Protein AF-A0A1F8TK69-F1 (afdb_monomer)

pLDDT: mean 94.86, std 4.72, range [68.5, 98.56]

Radius of gyration: 20.93 Å; Cα contacts (8 Å, |Δi|>4): 22; chains: 1; bounding box: 45×27×49 Å

Foldseek 3Di:
DVVLVVCVVVVCVVPHDVVSVVVVVVVVVVVVCVVVPVDDDDDDDDDDDDVNDDPDPPDCPVVDDDD

Mean predicted aligned error: 4.66 Å

Structure (mmCIF, N/CA/C/O backbone):
data_AF-A0A1F8TK69-F1
#
_entry.id   AF-A0A1F8TK69-F1
#
loop_
_atom_site.group_PDB
_atom_site.id
_atom_site.type_symbol
_atom_site.label_atom_id
_atom_site.label_alt_id
_atom_site.label_comp_id
_atom_site.label_asym_id
_atom_site.label_entity_id
_atom_site.label_seq_id
_atom_site.pdbx_PDB_ins_code
_atom_site.Cartn_x
_atom_site.Cartn_y
_atom_site.Cartn_z
_atom_site.occupancy
_atom_site.B_iso_or_equiv
_atom_site.auth_seq_id
_atom_site.auth_comp_id
_atom_site.auth_asym_id
_atom_site.auth_atom_id
_atom_site.pdbx_PDB_model_num
ATOM 1 N N . MET A 1 1 ? -12.254 -1.970 6.443 1.00 81.69 1 MET A N 1
ATOM 2 C CA . MET A 1 1 ? -13.123 -1.201 7.358 1.00 81.69 1 MET A CA 1
ATOM 3 C C . MET A 1 1 ? -14.245 -2.078 7.906 1.00 81.69 1 MET A C 1
ATOM 5 O O . MET A 1 1 ? -14.144 -2.465 9.060 1.00 81.69 1 MET A O 1
ATOM 9 N N . HIS A 1 2 ? -15.180 -2.537 7.061 1.00 88.44 2 HIS A N 1
ATOM 10 C CA . HIS A 1 2 ? -16.339 -3.351 7.468 1.00 88.44 2 HIS A CA 1
ATOM 11 C C . HIS A 1 2 ? -16.009 -4.521 8.413 1.00 88.44 2 HIS A C 1
ATOM 13 O O . HIS A 1 2 ? -16.576 -4.608 9.492 1.00 88.44 2 HIS A O 1
ATOM 19 N N . ARG A 1 3 ? -15.013 -5.358 8.082 1.00 94.25 3 ARG A N 1
ATOM 20 C CA . ARG A 1 3 ? -14.625 -6.499 8.934 1.00 94.25 3 ARG A CA 1
ATOM 21 C C . ARG A 1 3 ? -14.231 -6.095 10.364 1.00 94.25 3 ARG A C 1
ATOM 23 O O . ARG A 1 3 ? -14.598 -6.794 11.300 1.00 94.25 3 ARG A O 1
ATOM 30 N N . LEU A 1 4 ? -13.482 -5.000 10.533 1.00 94.19 4 LEU A N 1
ATOM 31 C CA . LEU A 1 4 ? -13.055 -4.539 11.860 1.00 94.19 4 LEU A CA 1
ATOM 32 C C . LEU A 1 4 ? -14.258 -4.065 12.683 1.00 94.19 4 LEU A C 1
ATOM 34 O O . LEU A 1 4 ? -14.343 -4.366 13.868 1.00 94.19 4 LEU A O 1
ATOM 38 N N . GLU A 1 5 ? -15.193 -3.358 12.050 1.00 94.88 5 GLU A N 1
ATOM 39 C CA . GLU A 1 5 ? -16.391 -2.840 12.714 1.00 94.88 5 GLU A CA 1
ATOM 40 C C . GLU A 1 5 ? -17.377 -3.962 13.070 1.00 94.88 5 GLU A C 1
ATOM 42 O O . GLU A 1 5 ? -17.908 -3.983 14.177 1.00 94.88 5 GLU A O 1
ATOM 47 N N . THR A 1 6 ? -17.563 -4.951 12.189 1.00 97.50 6 THR A N 1
ATOM 48 C CA . THR A 1 6 ? -18.392 -6.137 12.469 1.00 97.50 6 THR A CA 1
ATOM 49 C C . THR A 1 6 ? -17.829 -6.986 13.613 1.00 97.50 6 THR A C 1
ATOM 51 O O . THR A 1 6 ? -18.590 -7.652 14.308 1.00 97.50 6 THR A O 1
ATOM 54 N N . GLN A 1 7 ? -16.512 -6.953 13.845 1.00 97.19 7 GLN A N 1
ATOM 55 C CA . GLN A 1 7 ? -15.842 -7.678 14.933 1.00 97.19 7 GLN A CA 1
ATOM 56 C C . GLN A 1 7 ? -15.380 -6.755 16.075 1.00 97.19 7 GLN A C 1
ATOM 58 O O . GLN A 1 7 ? -14.410 -7.065 16.766 1.00 97.19 7 GLN A O 1
ATOM 63 N N . ALA A 1 8 ? -16.064 -5.626 16.297 1.00 97.19 8 ALA A N 1
ATOM 64 C CA . ALA A 1 8 ? -15.649 -4.618 17.275 1.00 97.19 8 ALA A CA 1
ATOM 65 C C . ALA A 1 8 ? -15.457 -5.179 18.694 1.00 97.19 8 ALA A C 1
ATOM 67 O O . ALA A 1 8 ? -14.461 -4.867 19.339 1.00 97.19 8 ALA A O 1
ATOM 68 N N . ALA A 1 9 ? -16.367 -6.034 19.172 1.00 98.19 9 ALA A N 1
ATOM 69 C CA . ALA A 1 9 ? -16.274 -6.615 20.513 1.00 98.19 9 ALA A CA 1
ATOM 70 C C . ALA A 1 9 ? -15.005 -7.468 20.690 1.00 98.19 9 ALA A C 1
ATOM 72 O O . ALA A 1 9 ? -14.303 -7.339 21.693 1.00 98.19 9 ALA A O 1
ATOM 73 N N . ASP A 1 10 ? -14.674 -8.292 19.694 1.00 98.12 10 ASP A N 1
ATOM 74 C CA . ASP A 1 10 ? -13.455 -9.101 19.705 1.00 98.12 10 ASP A CA 1
ATOM 75 C C . ASP A 1 10 ? -12.196 -8.241 19.593 1.00 98.12 10 ASP A C 1
ATOM 77 O O . ASP A 1 10 ? -11.215 -8.498 20.288 1.00 98.12 10 ASP A O 1
ATOM 81 N N . ALA A 1 11 ? -12.231 -7.199 18.759 1.00 97.56 11 ALA A N 1
ATOM 82 C CA . ALA A 1 11 ? -11.120 -6.267 18.604 1.00 97.56 11 ALA A CA 1
ATOM 83 C C . ALA A 1 11 ? -10.844 -5.474 19.894 1.00 97.56 11 ALA A C 1
ATOM 85 O O . ALA A 1 11 ? -9.689 -5.336 20.286 1.00 97.56 11 ALA A O 1
ATOM 86 N N . ILE A 1 12 ? -11.892 -5.004 20.582 1.00 98.50 12 ILE A N 1
ATOM 87 C CA . ILE A 1 12 ? -11.779 -4.310 21.874 1.00 98.50 12 ILE A CA 1
ATOM 88 C C . ILE A 1 12 ? -11.250 -5.265 22.946 1.00 98.50 12 ILE A C 1
ATOM 90 O O . ILE A 1 12 ? -10.343 -4.902 23.686 1.00 98.50 12 ILE A O 1
ATOM 94 N N . ARG A 1 13 ? -11.763 -6.501 23.004 1.00 98.44 13 ARG A N 1
ATOM 95 C CA . ARG A 1 13 ? -11.291 -7.526 23.949 1.00 98.44 13 ARG A CA 1
ATOM 96 C C . ARG A 1 13 ? -9.821 -7.899 23.728 1.00 98.44 13 ARG A C 1
ATOM 98 O O . ARG A 1 13 ? -9.141 -8.255 24.683 1.00 98.44 13 ARG A O 1
ATOM 105 N N . ALA A 1 14 ? -9.349 -7.866 22.483 1.00 97.94 14 ALA A N 1
ATOM 106 C CA . ALA A 1 14 ? -7.966 -8.188 22.136 1.00 97.94 14 ALA A CA 1
ATOM 107 C C . ALA A 1 14 ? -6.974 -7.044 22.414 1.00 97.94 14 ALA A C 1
ATOM 109 O O . ALA A 1 14 ? -5.777 -7.304 22.512 1.00 97.94 14 ALA A O 1
ATOM 110 N N . ALA A 1 15 ? -7.451 -5.803 22.514 1.00 97.44 15 ALA A N 1
ATOM 111 C CA . ALA A 1 15 ? -6.631 -4.623 22.758 1.00 97.44 15 ALA A CA 1
ATOM 112 C C . ALA A 1 15 ? -7.235 -3.796 23.903 1.00 97.44 15 ALA A C 1
ATOM 114 O O . ALA A 1 15 ? -7.048 -4.132 25.067 1.00 97.44 15 ALA A O 1
ATOM 115 N N . ASP A 1 16 ? -7.965 -2.736 23.562 1.00 98.31 16 ASP A N 1
ATOM 116 C CA . ASP A 1 16 ? -8.833 -1.950 24.432 1.00 98.31 16 ASP A CA 1
ATOM 117 C C . ASP A 1 16 ? -9.687 -1.010 23.557 1.00 98.31 16 ASP A C 1
ATOM 119 O O . ASP A 1 16 ? -9.525 -0.926 22.331 1.00 98.31 16 ASP A O 1
ATOM 123 N N . GLU A 1 17 ? -10.636 -0.306 24.171 1.00 98.25 17 GLU A N 1
ATOM 124 C CA . GLU A 1 17 ? -11.519 0.602 23.441 1.00 98.25 17 GLU A CA 1
ATOM 125 C C . GLU A 1 17 ? -10.795 1.821 22.825 1.00 98.25 17 GLU A C 1
ATOM 127 O O . GLU A 1 17 ? -11.058 2.123 21.653 1.00 98.25 17 GLU A O 1
ATOM 132 N N . PRO A 1 18 ? -9.876 2.519 23.526 1.00 98.56 18 PRO A N 1
ATOM 133 C CA . PRO A 1 18 ? -9.088 3.598 22.925 1.00 98.56 18 PRO A CA 1
ATOM 134 C C . PRO A 1 18 ? -8.310 3.165 21.675 1.00 98.56 18 PRO A C 1
ATOM 136 O O . PRO A 1 18 ? -8.364 3.837 20.642 1.00 98.56 18 PRO A O 1
ATOM 139 N N . THR A 1 19 ? -7.645 2.015 21.741 1.00 98.06 19 THR A N 1
ATOM 140 C CA . THR A 1 19 ? -6.864 1.431 20.650 1.00 98.06 19 THR A CA 1
ATOM 141 C C . THR A 1 19 ? -7.771 1.065 19.485 1.00 98.06 19 THR A C 1
ATOM 143 O O . THR A 1 19 ? -7.487 1.449 18.351 1.00 98.06 19 THR A O 1
ATOM 146 N N . TYR A 1 20 ? -8.908 0.408 19.739 1.00 98.19 20 TYR A N 1
ATOM 147 C CA . TYR A 1 20 ? -9.898 0.117 18.698 1.00 98.19 20 TYR A CA 1
ATOM 148 C C . TYR A 1 20 ? -10.347 1.389 17.959 1.00 98.19 20 TYR A C 1
ATOM 150 O O . TYR A 1 20 ? -10.365 1.421 16.724 1.00 98.19 20 TYR A O 1
ATOM 158 N N . ARG A 1 21 ? -10.657 2.467 18.694 1.00 97.62 21 ARG A N 1
ATOM 159 C CA . ARG A 1 21 ? -11.072 3.752 18.102 1.00 97.62 21 ARG A CA 1
ATOM 160 C C . ARG A 1 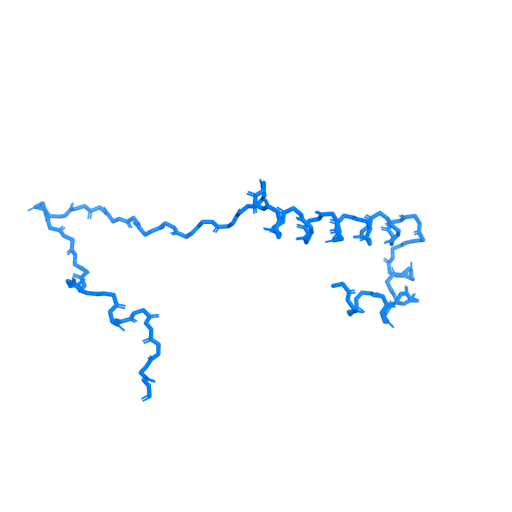21 ? -9.957 4.387 17.267 1.00 97.62 21 ARG A C 1
ATOM 162 O O . ARG A 1 21 ? -10.234 4.863 16.164 1.00 97.62 21 ARG A O 1
ATOM 169 N N . ALA A 1 22 ? -8.713 4.354 17.749 1.00 98.19 22 ALA A N 1
ATOM 170 C CA . ALA A 1 22 ? -7.555 4.858 17.012 1.00 98.19 22 ALA A CA 1
ATOM 171 C C . ALA A 1 22 ? -7.331 4.080 15.704 1.00 98.19 22 ALA A C 1
ATOM 173 O O . ALA A 1 22 ? -7.169 4.686 14.645 1.00 98.19 22 ALA A O 1
ATOM 174 N N . TRP A 1 23 ? -7.410 2.747 15.750 1.00 97.38 23 TRP A N 1
ATOM 175 C CA . TRP A 1 23 ? -7.291 1.890 14.567 1.00 97.38 23 TRP A CA 1
ATOM 176 C C . TRP A 1 23 ? -8.413 2.113 13.560 1.00 97.38 23 TRP A C 1
ATOM 178 O O . TRP A 1 23 ? -8.163 2.171 12.355 1.00 97.38 23 TRP A O 1
ATOM 188 N N . ARG A 1 24 ? -9.648 2.284 14.040 1.00 96.75 24 ARG A N 1
ATOM 189 C CA . ARG A 1 24 ? -10.786 2.622 13.183 1.00 96.75 24 ARG A CA 1
ATOM 190 C C . ARG A 1 24 ? -10.529 3.940 12.443 1.00 96.75 24 ARG A C 1
ATOM 192 O O . ARG A 1 24 ? -10.628 3.966 11.218 1.00 96.75 24 ARG A O 1
ATOM 199 N N . LEU A 1 25 ? -10.111 4.995 13.151 1.00 97.12 25 LEU A N 1
ATOM 200 C CA . LEU A 1 25 ? -9.783 6.284 12.533 1.00 97.12 25 LEU A CA 1
ATOM 201 C C . LEU A 1 25 ? -8.629 6.164 11.526 1.00 97.12 25 LEU A C 1
ATOM 203 O O . LEU A 1 25 ? -8.757 6.625 10.390 1.00 97.12 25 LEU A O 1
ATOM 207 N N . PHE A 1 26 ? -7.536 5.504 11.916 1.00 96.75 26 PHE A N 1
ATOM 208 C CA . PHE A 1 26 ? -6.367 5.276 11.067 1.00 96.75 26 PHE A CA 1
ATOM 209 C C . PHE A 1 26 ? -6.738 4.584 9.750 1.00 96.75 26 PHE A C 1
ATOM 211 O O . PHE A 1 26 ? -6.335 5.039 8.678 1.00 96.75 26 PHE A O 1
ATOM 218 N N . LEU A 1 27 ? -7.546 3.521 9.810 1.00 96.31 27 LEU A N 1
ATOM 219 C CA . LEU A 1 27 ? -7.969 2.786 8.618 1.00 96.31 27 LEU A CA 1
ATOM 220 C C . LEU A 1 27 ? -8.888 3.619 7.716 1.00 96.31 27 LEU A C 1
ATOM 222 O O . LEU A 1 27 ? -8.713 3.574 6.499 1.00 96.31 27 LEU A O 1
ATOM 226 N N . SER A 1 28 ? -9.827 4.399 8.273 1.00 95.69 28 SER A N 1
ATOM 227 C CA . SER A 1 28 ? -10.647 5.317 7.459 1.00 95.69 28 SER A CA 1
ATOM 228 C C . SER A 1 28 ? -9.816 6.412 6.795 1.00 95.69 28 SER A C 1
ATOM 230 O 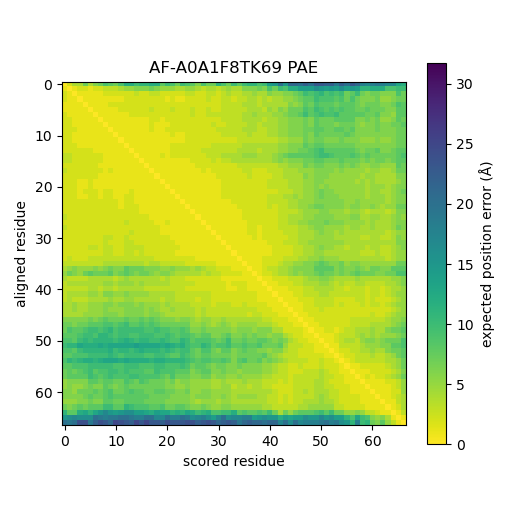O . SER A 1 28 ? -9.979 6.666 5.605 1.00 95.69 28 SER A O 1
ATOM 232 N N . ALA A 1 29 ? -8.906 7.040 7.543 1.00 96.38 29 ALA A N 1
ATOM 233 C CA . ALA A 1 29 ? -8.058 8.106 7.024 1.00 96.38 29 ALA A CA 1
ATOM 234 C C . ALA A 1 29 ? -7.102 7.580 5.946 1.00 96.38 29 ALA A C 1
ATOM 236 O O . ALA A 1 29 ? -6.894 8.243 4.935 1.00 96.38 29 ALA A O 1
ATOM 237 N N . SER A 1 30 ? -6.573 6.365 6.128 1.00 96.56 30 SER A N 1
ATOM 238 C CA . SER A 1 30 ? -5.734 5.700 5.129 1.00 96.56 30 SER A CA 1
ATOM 239 C C . SER A 1 30 ? -6.511 5.404 3.848 1.00 96.56 30 SER A C 1
ATOM 241 O O . SER A 1 30 ? -6.027 5.729 2.769 1.00 96.56 30 SER A O 1
ATOM 243 N N . ALA A 1 31 ? -7.725 4.843 3.949 1.00 96.00 31 ALA A N 1
ATOM 244 C CA . ALA A 1 31 ? -8.579 4.584 2.786 1.00 96.00 31 ALA A CA 1
ATOM 245 C C . ALA A 1 31 ? -8.870 5.875 2.003 1.00 96.00 31 ALA A C 1
ATOM 247 O O . ALA A 1 31 ? -8.628 5.934 0.801 1.00 96.00 31 ALA A O 1
ATOM 248 N N . TYR A 1 32 ? -9.265 6.940 2.706 1.00 96.88 32 TYR A N 1
ATOM 249 C CA . TYR A 1 32 ? -9.457 8.261 2.108 1.00 96.88 32 TYR A CA 1
ATOM 250 C C . TYR A 1 32 ? -8.171 8.814 1.466 1.00 96.88 32 TYR A C 1
ATOM 252 O O . TYR A 1 32 ? -8.203 9.386 0.377 1.00 96.88 32 TYR A O 1
ATOM 260 N N . GLY A 1 33 ? -7.020 8.626 2.116 1.00 98.06 33 GLY A N 1
ATOM 261 C CA . GLY A 1 33 ? -5.717 9.029 1.592 1.00 98.06 33 GLY A CA 1
ATOM 262 C C . GLY A 1 33 ? -5.308 8.278 0.320 1.00 98.06 33 GLY A C 1
ATOM 263 O O . GLY A 1 33 ? -4.674 8.874 -0.545 1.00 98.06 33 GLY A O 1
ATOM 264 N N . PHE A 1 34 ? -5.701 7.012 0.165 1.00 97.50 34 PHE A N 1
ATOM 265 C CA . PHE A 1 34 ? -5.547 6.289 -1.101 1.00 97.50 34 PHE A CA 1
ATOM 266 C C . PHE A 1 34 ? -6.507 6.818 -2.174 1.00 97.50 34 PHE A C 1
ATOM 268 O O . PHE A 1 34 ? -6.079 7.100 -3.289 1.00 97.50 34 PHE A O 1
ATOM 275 N N . GLU A 1 35 ? -7.785 7.024 -1.842 1.00 97.25 35 GLU A N 1
ATOM 276 C CA . GLU A 1 35 ? -8.801 7.513 -2.791 1.00 97.25 35 GLU A CA 1
ATOM 277 C C . GLU A 1 35 ? -8.495 8.916 -3.336 1.00 97.25 35 GLU A C 1
ATOM 279 O O . GLU A 1 35 ? -8.764 9.211 -4.500 1.00 97.25 35 GLU A O 1
ATO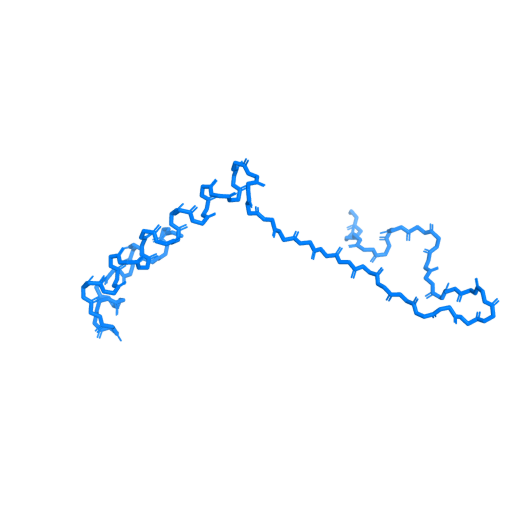M 284 N N . ARG A 1 36 ? -7.916 9.799 -2.513 1.00 97.56 36 ARG A N 1
ATOM 285 C CA . ARG A 1 36 ? -7.559 11.172 -2.911 1.00 97.56 36 ARG A CA 1
ATOM 286 C C . ARG A 1 36 ? -6.188 11.286 -3.578 1.00 97.56 36 ARG A C 1
ATOM 288 O O . ARG A 1 36 ? -5.854 12.366 -4.063 1.00 97.56 36 ARG A O 1
ATOM 295 N N . GLY A 1 37 ? -5.387 10.221 -3.561 1.00 94.81 37 GLY A N 1
ATOM 296 C CA . GLY A 1 37 ? -4.047 10.182 -4.141 1.00 94.81 37 GLY A CA 1
ATOM 297 C C . GLY A 1 37 ? -2.840 10.668 -3.311 1.00 94.81 37 GLY A C 1
ATOM 298 O O . GLY A 1 37 ? -1.734 10.511 -3.833 1.00 94.81 37 GLY A O 1
ATOM 299 N N . PRO A 1 38 ? -2.925 11.222 -2.075 1.00 95.62 38 PRO A N 1
ATOM 300 C CA . PRO A 1 38 ? -1.715 11.519 -1.298 1.00 95.62 38 PRO A CA 1
ATOM 301 C C . PRO A 1 38 ? -0.994 10.272 -0.752 1.00 95.62 38 PRO A C 1
ATOM 303 O O . PRO A 1 38 ? 0.180 10.372 -0.403 1.00 95.62 38 PRO A O 1
ATOM 306 N N . ILE A 1 39 ? -1.652 9.108 -0.680 1.00 97.94 39 ILE A N 1
ATOM 307 C CA . ILE A 1 39 ? -1.030 7.822 -0.319 1.00 97.94 39 ILE A CA 1
ATOM 308 C C . ILE A 1 39 ? -1.069 6.898 -1.538 1.00 97.94 39 ILE A C 1
ATOM 310 O O . ILE A 1 39 ? -2.115 6.750 -2.161 1.00 97.94 39 ILE A O 1
ATOM 314 N N . ASN A 1 40 ? 0.057 6.258 -1.869 1.00 96.88 40 ASN A N 1
ATOM 315 C CA . ASN A 1 40 ? 0.173 5.353 -3.016 1.00 96.88 40 ASN A CA 1
ATOM 316 C C . ASN A 1 40 ? 1.024 4.120 -2.690 1.00 96.88 40 ASN A C 1
ATOM 318 O O . ASN A 1 40 ? 1.906 4.168 -1.832 1.00 96.88 40 ASN A O 1
ATOM 322 N N . VAL A 1 41 ? 0.793 3.030 -3.425 1.00 96.94 41 VAL A N 1
ATOM 323 C CA . VAL A 1 41 ? 1.661 1.844 -3.439 1.00 96.94 41 VAL A CA 1
ATOM 324 C C . VAL A 1 41 ? 2.270 1.716 -4.827 1.00 96.94 41 VAL A C 1
ATOM 326 O O . VAL A 1 41 ? 1.548 1.651 -5.817 1.00 96.94 41 VAL A O 1
ATOM 329 N N . ASN A 1 42 ? 3.599 1.662 -4.899 1.00 96.31 42 ASN A N 1
ATOM 330 C CA . ASN A 1 42 ? 4.327 1.544 -6.157 1.00 96.31 42 ASN A CA 1
ATOM 331 C C . ASN A 1 42 ? 5.006 0.178 -6.244 1.00 96.31 42 ASN A C 1
ATOM 333 O O . ASN A 1 42 ? 5.722 -0.223 -5.328 1.00 96.31 42 ASN A O 1
ATOM 337 N N . GLN A 1 43 ? 4.816 -0.516 -7.364 1.00 96.75 43 GLN A N 1
ATOM 338 C CA . GLN A 1 43 ? 5.569 -1.720 -7.702 1.00 96.75 43 GLN A CA 1
ATOM 339 C C . GLN A 1 43 ? 6.609 -1.366 -8.764 1.00 96.75 43 GLN A C 1
ATOM 341 O O . GLN A 1 43 ? 6.259 -0.981 -9.879 1.00 96.75 43 GLN A O 1
ATOM 346 N N . ALA A 1 44 ? 7.888 -1.484 -8.412 1.00 95.81 44 ALA A N 1
ATOM 347 C CA . ALA A 1 44 ? 9.002 -1.209 -9.311 1.00 95.81 44 ALA A CA 1
ATOM 348 C C . ALA A 1 44 ? 9.718 -2.513 -9.680 1.00 95.81 44 ALA A C 1
ATOM 350 O O . ALA A 1 44 ? 10.181 -3.240 -8.803 1.00 95.81 44 ALA A O 1
ATOM 351 N N . LEU A 1 45 ? 9.825 -2.795 -10.981 1.00 93.88 45 LEU A N 1
ATOM 352 C CA . LEU A 1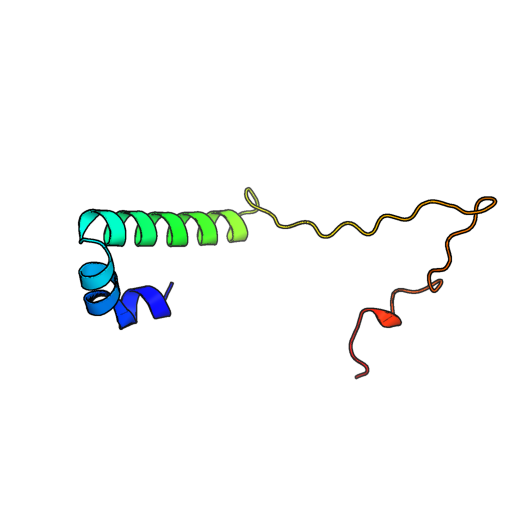 45 ? 10.625 -3.902 -11.499 1.00 93.88 45 LEU A CA 1
ATOM 353 C C . LEU A 1 45 ? 12.025 -3.390 -11.837 1.00 93.88 45 LEU A C 1
ATOM 355 O O . LEU A 1 45 ? 12.184 -2.529 -12.701 1.00 93.88 45 LEU A O 1
ATOM 359 N N . LEU A 1 46 ? 13.031 -3.929 -11.155 1.00 94.75 46 LEU A N 1
ATOM 360 C CA . LEU A 1 46 ? 14.432 -3.554 -11.313 1.00 94.75 46 LEU A CA 1
ATOM 361 C C . LEU A 1 46 ? 15.235 -4.785 -11.733 1.00 94.75 46 LEU A C 1
ATOM 363 O O . LEU A 1 46 ? 15.023 -5.875 -11.206 1.00 94.75 46 LEU A O 1
ATOM 367 N N . ALA A 1 47 ? 16.174 -4.609 -12.658 1.00 93.69 47 ALA A N 1
ATOM 368 C CA . ALA A 1 47 ? 17.068 -5.671 -13.098 1.00 93.69 47 ALA A CA 1
ATOM 369 C C . ALA A 1 47 ? 18.479 -5.125 -13.300 1.00 93.69 47 ALA A C 1
ATOM 371 O O . ALA A 1 47 ? 18.665 -4.022 -13.817 1.00 93.69 47 ALA A O 1
ATOM 372 N N . ARG A 1 48 ? 19.480 -5.915 -12.907 1.00 95.06 48 ARG A N 1
ATOM 373 C CA . ARG A 1 48 ? 20.873 -5.644 -13.255 1.00 95.06 48 ARG A CA 1
ATOM 374 C C . ARG A 1 48 ? 21.100 -6.090 -14.706 1.00 95.06 48 ARG A C 1
ATOM 376 O O . ARG A 1 48 ? 20.842 -7.258 -14.991 1.00 95.06 48 ARG A O 1
ATOM 383 N N . PRO A 1 49 ? 21.583 -5.215 -15.602 1.00 94.38 49 PRO A N 1
ATOM 384 C CA . PRO A 1 49 ? 21.922 -5.621 -16.959 1.00 94.38 49 PRO A CA 1
ATOM 385 C C . PRO A 1 49 ? 23.127 -6.568 -16.988 1.00 94.38 49 PRO A C 1
ATOM 387 O O . PRO A 1 49 ? 24.081 -6.381 -16.233 1.00 94.38 49 PRO A O 1
ATOM 390 N N . ASP A 1 50 ? 23.102 -7.523 -17.912 1.00 94.56 50 ASP A N 1
ATOM 391 C CA . ASP A 1 50 ? 24.220 -8.383 -18.297 1.00 94.56 50 ASP A CA 1
ATOM 392 C C . ASP A 1 50 ? 24.589 -8.088 -19.757 1.00 94.56 50 ASP A C 1
ATOM 394 O O . ASP A 1 50 ? 23.747 -8.200 -20.649 1.00 94.56 50 ASP A O 1
ATOM 398 N N . HIS A 1 51 ? 25.808 -7.596 -19.998 1.00 95.44 51 HIS A N 1
ATOM 399 C CA . HIS A 1 51 ? 26.247 -7.089 -21.310 1.00 95.44 51 HIS A CA 1
ATOM 400 C C . HIS A 1 51 ? 25.226 -6.149 -21.994 1.00 95.44 51 HIS A C 1
ATOM 402 O O . HIS A 1 51 ? 24.989 -6.214 -23.200 1.00 95.44 51 HIS A O 1
ATOM 408 N N . GLY A 1 52 ? 24.588 -5.272 -21.208 1.00 92.69 52 GLY A N 1
ATOM 409 C CA . GLY A 1 52 ? 23.571 -4.326 -21.689 1.00 92.69 52 GLY A CA 1
ATOM 410 C C . GLY A 1 52 ? 22.185 -4.935 -21.930 1.00 92.69 52 GLY A C 1
ATOM 411 O O . GLY A 1 52 ? 21.293 -4.243 -22.417 1.00 92.69 52 GLY A O 1
ATOM 412 N N . ARG A 1 53 ? 21.976 -6.209 -21.584 1.00 91.94 53 ARG A N 1
ATOM 413 C CA . ARG A 1 53 ? 20.715 -6.932 -21.780 1.00 91.94 53 ARG A CA 1
ATOM 414 C C . ARG A 1 53 ? 20.074 -7.294 -20.446 1.00 91.94 53 ARG A C 1
ATOM 416 O O . ARG A 1 53 ? 20.748 -7.502 -19.445 1.00 91.94 53 ARG A O 1
ATOM 423 N N . VAL A 1 54 ? 18.751 -7.405 -20.448 1.00 94.50 54 VAL A N 1
ATOM 424 C CA . VAL A 1 54 ? 17.967 -7.941 -19.333 1.00 94.50 54 VAL A CA 1
ATOM 425 C C . VAL A 1 54 ? 17.100 -9.068 -19.881 1.00 94.50 54 VAL A C 1
ATOM 427 O O . VAL A 1 54 ? 16.464 -8.902 -20.921 1.00 94.50 54 VAL A O 1
ATOM 430 N N . ASN A 1 55 ? 17.082 -10.214 -19.197 1.00 91.44 55 ASN A N 1
ATOM 431 C CA . ASN A 1 55 ? 16.283 -11.370 -19.601 1.00 91.44 55 ASN A CA 1
ATOM 432 C C . ASN A 1 55 ? 14.820 -11.214 -19.154 1.00 91.44 55 ASN A C 1
ATOM 434 O O . ASN A 1 55 ? 14.352 -11.899 -18.248 1.00 91.44 55 ASN A O 1
ATOM 438 N N . LEU A 1 56 ? 14.118 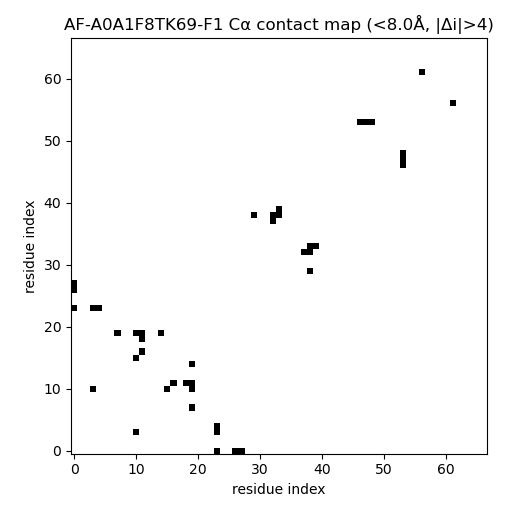-10.259 -19.763 1.00 93.00 56 LEU A N 1
ATOM 439 C CA . LEU A 1 56 ? 12.682 -10.060 -19.599 1.00 93.00 56 LEU A CA 1
ATOM 440 C C . LEU A 1 56 ? 11.992 -10.164 -20.962 1.00 93.00 56 LEU A C 1
ATOM 442 O O . LEU A 1 56 ? 12.571 -9.747 -21.971 1.00 93.00 56 LEU A O 1
ATOM 446 N N . PRO A 1 57 ? 10.751 -10.678 -21.015 1.00 92.56 57 PRO A N 1
ATOM 447 C CA . PRO A 1 57 ? 9.961 -10.623 -22.234 1.00 92.56 57 PRO A CA 1
ATOM 448 C C . P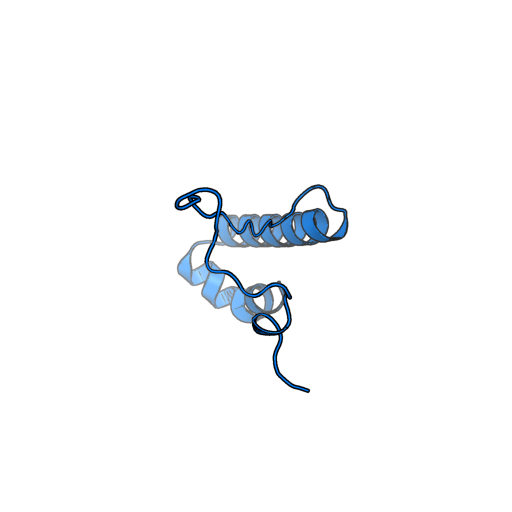RO A 1 57 ? 9.818 -9.179 -22.729 1.00 92.56 57 PRO A C 1
ATOM 450 O O . PRO A 1 57 ? 9.643 -8.254 -21.935 1.00 92.56 57 PRO A O 1
ATOM 453 N N . LEU A 1 58 ? 9.821 -8.992 -24.052 1.00 91.69 58 LEU A N 1
ATOM 454 C CA . LEU A 1 58 ? 9.647 -7.672 -24.679 1.00 91.69 58 LEU A CA 1
ATOM 455 C C . LEU A 1 58 ? 8.261 -7.058 -24.414 1.00 91.69 58 LEU A C 1
ATOM 457 O O . LEU A 1 58 ? 8.036 -5.884 -24.700 1.00 91.69 58 LEU A O 1
ATOM 461 N N . THR A 1 59 ? 7.322 -7.844 -23.880 1.00 93.31 59 THR A N 1
ATOM 462 C CA . THR A 1 59 ? 5.971 -7.406 -23.539 1.00 93.31 59 THR A CA 1
ATOM 463 C C . THR A 1 59 ? 5.602 -7.800 -22.111 1.00 93.31 59 THR A C 1
ATOM 465 O O . THR A 1 59 ? 6.131 -8.741 -21.515 1.00 93.31 59 THR A O 1
ATOM 468 N N . ARG A 1 60 ? 4.607 -7.102 -21.568 1.00 94.31 60 ARG A N 1
ATOM 469 C CA . ARG A 1 60 ? 4.029 -7.382 -20.247 1.00 94.31 60 ARG A CA 1
ATOM 470 C C . ARG A 1 60 ? 2.958 -8.480 -20.254 1.00 94.31 60 ARG A C 1
ATOM 472 O O . ARG A 1 60 ? 2.322 -8.685 -19.232 1.00 94.31 60 ARG A O 1
ATOM 479 N N . ALA A 1 61 ? 2.769 -9.206 -21.360 1.00 94.69 61 ALA A N 1
ATOM 480 C CA . ALA A 1 61 ? 1.735 -10.244 -21.465 1.00 94.69 61 ALA A CA 1
ATOM 481 C C . ALA A 1 61 ? 1.865 -11.325 -20.377 1.00 94.69 61 ALA A C 1
ATOM 483 O O . ALA A 1 61 ? 0.866 -11.798 -19.857 1.00 94.69 61 ALA A O 1
ATOM 484 N N . HIS A 1 62 ? 3.094 -11.640 -19.968 1.00 91.75 62 HIS A N 1
ATOM 485 C CA . HIS A 1 62 ? 3.375 -12.591 -18.891 1.00 91.75 62 HIS A CA 1
ATOM 486 C C . HIS A 1 62 ? 2.902 -12.138 -17.494 1.00 91.75 62 HIS A C 1
ATOM 488 O O . HIS A 1 62 ? 2.861 -12.960 -16.584 1.00 91.75 62 HIS A O 1
ATOM 494 N N . LEU A 1 63 ? 2.589 -10.848 -17.300 1.00 93.69 63 LEU A N 1
ATOM 495 C CA . LEU A 1 63 ? 2.127 -10.299 -16.018 1.00 93.69 63 LEU A CA 1
ATOM 496 C C . LEU A 1 63 ? 0.614 -10.416 -15.822 1.00 93.69 63 LEU A C 1
ATOM 498 O O . LEU A 1 63 ? 0.136 -10.237 -14.704 1.00 93.69 63 LEU A O 1
ATOM 502 N N . TYR A 1 64 ? -0.141 -10.659 -16.892 1.00 93.62 64 TYR A N 1
ATOM 503 C CA . TYR A 1 64 ? -1.597 -10.679 -16.849 1.00 93.62 64 TYR A CA 1
ATOM 504 C C . TYR A 1 64 ? -2.108 -12.115 -17.018 1.00 93.62 64 TYR A C 1
ATOM 506 O O . TYR A 1 64 ? -1.515 -12.882 -17.781 1.00 93.62 64 TYR A O 1
ATOM 514 N N . PRO A 1 65 ? -3.197 -12.500 -16.328 1.00 91.19 65 PRO A N 1
ATOM 515 C CA . PRO A 1 65 ? -3.867 -13.766 -16.593 1.00 91.19 65 PRO A CA 1
ATOM 516 C C . PRO A 1 65 ? -4.271 -13.856 -18.067 1.00 91.19 65 PRO A C 1
ATOM 518 O O . PRO A 1 65 ? -4.619 -12.843 -18.678 1.00 91.19 65 PRO A O 1
ATOM 521 N N . GLN A 1 66 ? -4.239 -15.063 -18.632 1.00 78.88 66 GLN A N 1
ATOM 522 C CA . GLN A 1 66 ? -4.828 -15.283 -19.952 1.00 78.88 66 GLN A CA 1
ATOM 523 C C . GLN A 1 66 ? -6.353 -15.174 -19.834 1.00 78.88 66 GLN A C 1
ATOM 525 O O . GLN A 1 66 ? -6.915 -15.631 -18.837 1.00 78.88 66 GLN A O 1
ATOM 530 N N . ALA A 1 67 ? -6.973 -14.495 -20.802 1.00 68.50 67 ALA A N 1
ATOM 531 C CA . ALA A 1 67 ? -8.416 -14.264 -20.849 1.00 68.50 67 ALA A CA 1
ATOM 532 C C . ALA A 1 67 ? -9.205 -15.565 -21.041 1.00 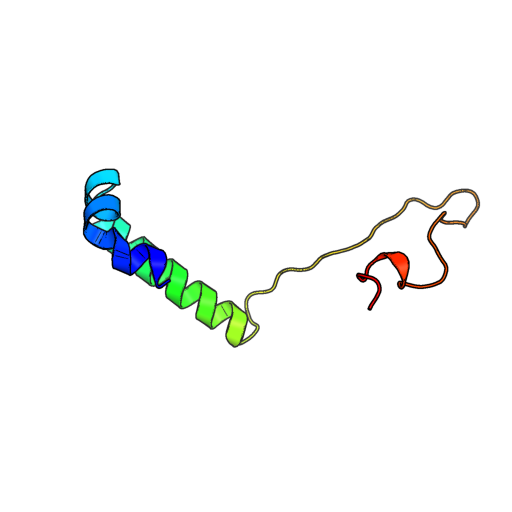68.50 67 ALA A C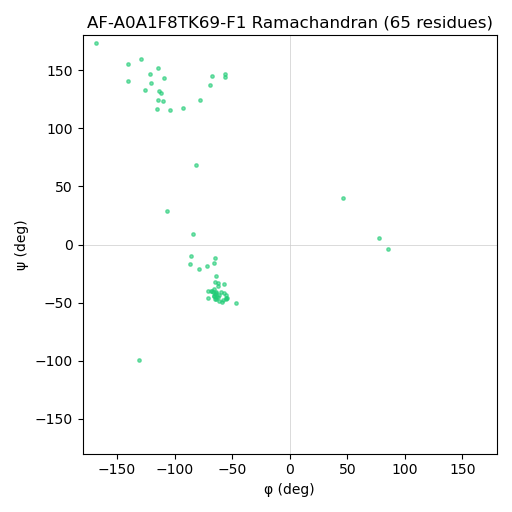 1
ATOM 534 O O . ALA A 1 67 ? -8.693 -16.457 -21.757 1.00 68.50 67 ALA A O 1
#

Secondary structure (DSSP, 8-state):
-HHHHHTHHHHHHHS-HHHHHHHHHHHHHHHHHHHTSSS----------BTTB--S-SSGGGGS---

Solvent-accessi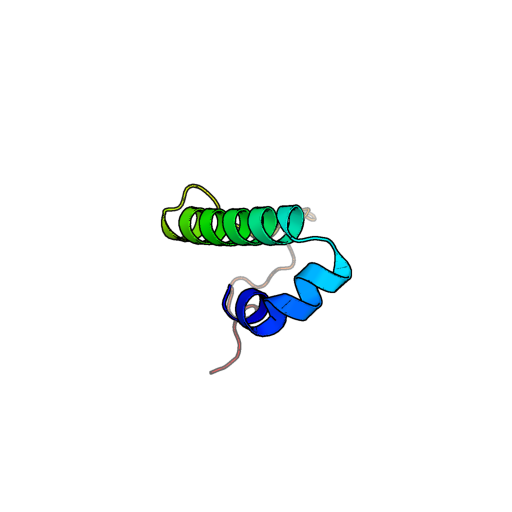ble surface area (backbone atoms only — not comparable to full-atom values): 4455 Å² total; per-residue (Å²): 108,67,69,59,64,79,39,39,71,61,50,25,73,74,70,33,63,72,57,43,53,51,51,53,51,51,53,52,52,48,53,51,30,44,76,74,58,86,40,86,87,85,88,83,90,82,81,81,65,55,99,87,40,66,102,62,73,98,59,69,66,87,80,50,81,85,129

Sequence (67 aa):
MHRLETQAADAIRAADEPTYRAWRLFLSASAYGFERGPINVNQALLARPDHGRVNLPLTRAHLYPQA